Protein AF-A0A9D1DZR2-F1 (afdb_monomer)

InterPro domains:
  IPR036866 Ribonuclease Z/Hydroxyacylglutathione hydrolase-like [G3DSA:3.60.15.10] (1-95)
  IPR036866 Ribonuclease Z/Hydroxyacylglutathione hydrolase-like [SSF56281] (2-97)
  IPR052533 Exodeoxyribonuclease WalJ/YycJ-like [PTHR47619] (3-100)

Radius of gyration: 14.12 Å; Cα contacts (8 Å, |Δi|>4): 168; chains: 1; bounding box: 32×24×41 Å

Structure (mmCIF, N/CA/C/O backbone):
data_AF-A0A9D1DZR2-F1
#
_entry.id   AF-A0A9D1DZR2-F1
#
loop_
_atom_site.group_PDB
_atom_site.id
_ato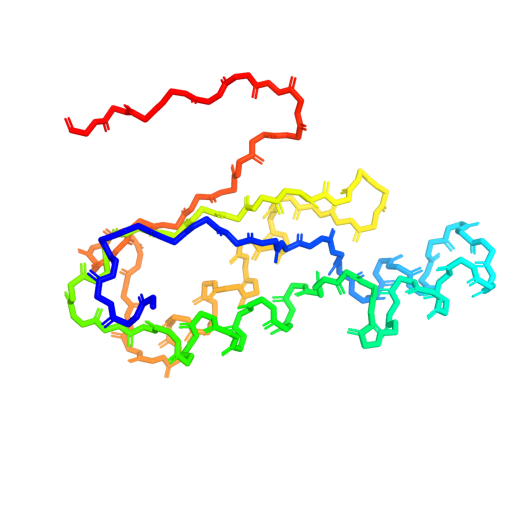m_site.type_symbol
_atom_site.label_atom_id
_atom_site.label_alt_id
_atom_site.label_comp_id
_atom_site.label_asym_id
_atom_site.label_entity_id
_atom_site.label_seq_id
_atom_site.pdbx_PDB_ins_code
_atom_site.Cartn_x
_atom_site.Cartn_y
_atom_site.Cartn_z
_atom_site.occupancy
_atom_site.B_iso_or_equiv
_atom_site.auth_seq_id
_atom_site.auth_comp_id
_atom_site.auth_asym_id
_atom_site.auth_atom_id
_atom_site.pdbx_PDB_model_num
ATOM 1 N N . CYS A 1 1 ? -10.941 -13.478 7.360 1.00 59.03 1 CYS A N 1
ATOM 2 C CA . CYS A 1 1 ? -10.243 -12.234 7.756 1.00 59.03 1 CYS A CA 1
ATOM 3 C C . CYS A 1 1 ? -11.182 -11.079 8.134 1.00 59.03 1 CYS A C 1
ATOM 5 O O . CYS A 1 1 ? -10.688 -10.119 8.699 1.00 59.03 1 CYS A O 1
ATOM 7 N N . ALA A 1 2 ? -12.497 -11.137 7.864 1.00 64.62 2 ALA A N 1
ATOM 8 C CA . ALA A 1 2 ? -13.437 -10.009 8.017 1.00 64.62 2 ALA A CA 1
ATOM 9 C C . ALA A 1 2 ? -13.782 -9.593 9.472 1.00 64.62 2 ALA A C 1
ATOM 11 O O . ALA A 1 2 ? -14.854 -9.063 9.723 1.00 64.62 2 ALA A O 1
ATOM 12 N N . GLY A 1 3 ? -12.898 -9.870 10.429 1.00 84.25 3 GLY A N 1
ATOM 13 C CA . GLY A 1 3 ? -13.069 -9.531 11.844 1.00 84.25 3 GLY A CA 1
ATOM 14 C C . GLY A 1 3 ? -11.739 -9.398 12.583 1.00 84.25 3 GLY A C 1
ATOM 15 O O . GLY A 1 3 ? -11.705 -9.555 13.794 1.00 84.25 3 GLY A O 1
ATOM 16 N N . ALA A 1 4 ? -10.635 -9.199 11.857 1.00 92.25 4 ALA A N 1
ATOM 17 C CA . ALA A 1 4 ? -9.334 -8.965 12.472 1.00 92.25 4 ALA A CA 1
ATOM 18 C C . ALA A 1 4 ? -9.238 -7.521 12.981 1.00 92.25 4 ALA A C 1
ATOM 20 O O . ALA A 1 4 ? -9.637 -6.602 12.263 1.00 92.25 4 ALA A O 1
ATOM 21 N N . ASP A 1 5 ? -8.655 -7.334 14.165 1.00 95.12 5 ASP A N 1
ATOM 22 C CA . ASP A 1 5 ? -8.341 -6.011 14.716 1.00 95.12 5 ASP A CA 1
ATOM 23 C C . ASP A 1 5 ? -7.187 -5.330 13.971 1.00 95.12 5 ASP A C 1
ATOM 25 O O . ASP A 1 5 ? -7.129 -4.106 13.889 1.00 95.12 5 ASP A O 1
ATOM 29 N N . TYR A 1 6 ? -6.272 -6.118 13.402 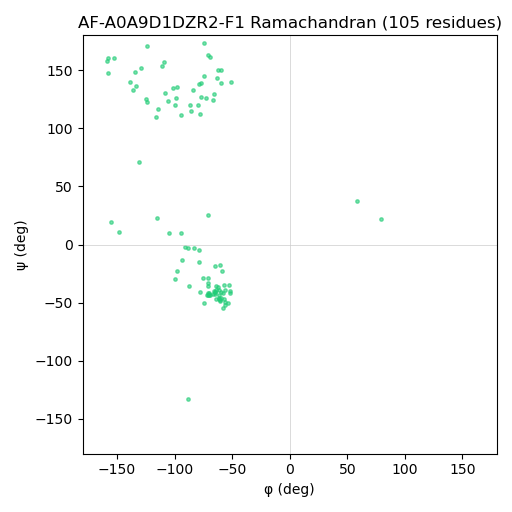1.00 95.56 6 TYR A N 1
ATOM 30 C CA . TYR A 1 6 ? -5.091 -5.621 12.706 1.00 95.56 6 TYR A CA 1
ATOM 31 C C . TYR A 1 6 ? -4.901 -6.332 11.369 1.00 95.56 6 TYR A C 1
ATOM 33 O O . TYR A 1 6 ? -5.010 -7.557 11.277 1.00 95.56 6 TYR A O 1
ATOM 41 N N . LEU A 1 7 ? -4.584 -5.557 10.335 1.00 96.06 7 LEU A N 1
ATOM 42 C CA . LEU A 1 7 ? -4.282 -6.047 8.996 1.00 96.06 7 LEU A CA 1
ATOM 43 C C . LEU A 1 7 ? -2.818 -5.759 8.668 1.00 96.06 7 LEU A C 1
ATOM 45 O O . LEU A 1 7 ? -2.431 -4.603 8.552 1.00 96.06 7 LEU A O 1
ATOM 49 N N . VAL A 1 8 ? -2.018 -6.803 8.466 1.00 96.94 8 VAL A N 1
ATOM 50 C CA . VAL A 1 8 ? -0.688 -6.683 7.855 1.00 96.94 8 VAL A CA 1
ATOM 51 C C . VAL A 1 8 ? -0.826 -7.074 6.391 1.00 96.94 8 VAL A C 1
ATOM 53 O O . VAL A 1 8 ? -1.268 -8.186 6.097 1.00 96.94 8 VAL A O 1
ATOM 56 N N . ILE A 1 9 ? -0.507 -6.164 5.475 1.00 97.62 9 ILE A N 1
ATOM 57 C CA . ILE A 1 9 ? -0.767 -6.351 4.046 1.00 97.62 9 ILE A CA 1
ATOM 58 C C . ILE A 1 9 ? 0.403 -5.864 3.194 1.00 97.62 9 ILE A C 1
ATOM 60 O O . ILE A 1 9 ? 1.018 -4.835 3.474 1.00 97.62 9 ILE A O 1
ATOM 64 N N . GLU A 1 10 ? 0.713 -6.631 2.149 1.00 98.19 10 GLU A N 1
ATOM 65 C CA . GLU A 1 10 ? 1.756 -6.284 1.191 1.00 98.19 10 GLU A CA 1
ATOM 66 C C . GLU A 1 10 ? 1.376 -5.027 0.396 1.00 98.19 10 GLU A C 1
ATOM 68 O O . GLU A 1 10 ? 0.301 -4.955 -0.195 1.00 98.19 10 GLU A O 1
ATOM 73 N N . SER A 1 11 ? 2.302 -4.069 0.341 1.00 98.44 11 SER A N 1
ATOM 74 C CA . SER A 1 11 ? 2.236 -2.870 -0.499 1.00 98.44 11 SER A CA 1
ATOM 75 C C . SER A 1 11 ? 3.572 -2.747 -1.224 1.00 98.44 11 SER A C 1
ATOM 77 O O . SER A 1 11 ? 4.433 -1.949 -0.856 1.00 98.44 11 SER A O 1
ATOM 79 N N . ASN A 1 12 ? 3.816 -3.640 -2.183 1.00 98.31 12 ASN A N 1
ATOM 80 C CA . ASN A 1 12 ? 5.164 -3.913 -2.663 1.00 98.31 12 ASN A CA 1
ATOM 81 C C . ASN A 1 12 ? 5.707 -2.805 -3.554 1.00 98.31 12 ASN A C 1
ATOM 83 O O . ASN A 1 12 ? 6.804 -2.323 -3.294 1.00 98.31 12 ASN A O 1
ATOM 87 N N . TYR A 1 13 ? 4.963 -2.373 -4.567 1.00 98.62 13 TYR A N 1
ATOM 88 C CA . TYR A 1 13 ? 5.476 -1.426 -5.552 1.00 98.62 13 TYR A CA 1
ATOM 89 C C . TYR A 1 13 ? 4.502 -0.290 -5.857 1.00 98.62 13 TYR A C 1
ATOM 91 O O . TYR A 1 13 ? 3.280 -0.454 -5.856 1.00 98.62 13 TYR A O 1
ATOM 99 N N . ASP A 1 14 ? 5.076 0.863 -6.173 1.00 98.69 14 ASP A N 1
ATOM 100 C CA . ASP A 1 14 ? 4.419 1.910 -6.932 1.00 98.69 14 ASP A CA 1
ATOM 101 C C . ASP A 1 14 ? 4.564 1.605 -8.431 1.00 98.69 14 ASP A C 1
ATOM 103 O O . ASP A 1 14 ? 5.642 1.225 -8.897 1.00 98.69 14 ASP A O 1
ATOM 107 N N . LEU A 1 15 ? 3.464 1.697 -9.183 1.00 98.19 15 LEU A N 1
ATOM 108 C CA . LEU A 1 15 ? 3.444 1.269 -10.583 1.00 98.19 15 LEU A CA 1
ATOM 109 C C . LEU A 1 15 ? 4.351 2.144 -11.453 1.00 98.19 15 LEU A C 1
ATOM 111 O O . LEU A 1 15 ? 5.069 1.613 -12.300 1.00 98.19 15 LEU A O 1
ATOM 115 N N . ASP A 1 16 ? 4.360 3.454 -11.220 1.00 98.31 16 ASP A N 1
ATOM 116 C CA . ASP A 1 16 ? 5.150 4.387 -12.018 1.00 98.31 16 ASP A CA 1
ATOM 117 C C . ASP A 1 16 ? 6.640 4.210 -11.721 1.00 98.31 16 ASP A C 1
ATOM 119 O O . ASP A 1 16 ? 7.450 4.131 -12.651 1.00 98.31 16 ASP A O 1
ATOM 123 N N . MET A 1 17 ? 7.004 4.031 -10.444 1.00 98.38 17 MET A N 1
ATOM 124 C CA . MET A 1 17 ? 8.376 3.669 -10.075 1.00 98.38 17 MET A CA 1
ATOM 125 C C . MET A 1 17 ? 8.808 2.345 -10.712 1.00 98.38 17 MET A C 1
ATOM 127 O O . MET A 1 17 ? 9.896 2.274 -11.280 1.00 98.38 17 MET A O 1
ATOM 131 N N . LEU A 1 18 ? 7.964 1.307 -10.665 1.00 98.44 18 LEU A N 1
ATOM 132 C CA . LEU A 1 18 ? 8.281 0.006 -11.256 1.00 98.44 18 LEU A CA 1
ATOM 133 C C . LEU A 1 18 ? 8.492 0.110 -12.765 1.00 98.44 18 LEU A C 1
ATOM 135 O O . LEU A 1 18 ? 9.471 -0.420 -13.289 1.00 98.44 18 LEU A O 1
ATOM 139 N N . MET A 1 19 ? 7.596 0.789 -13.479 1.00 97.81 19 MET A N 1
ATOM 140 C CA . MET A 1 19 ? 7.679 0.891 -14.934 1.00 97.81 19 MET A CA 1
ATOM 141 C C . MET A 1 19 ? 8.840 1.785 -15.382 1.00 97.81 19 MET A C 1
ATOM 143 O O . MET A 1 19 ? 9.512 1.437 -16.357 1.00 97.81 19 MET A O 1
ATOM 147 N N . GLY A 1 20 ? 9.143 2.853 -14.639 1.00 97.50 20 GLY A N 1
ATOM 148 C CA . GLY A 1 20 ? 10.298 3.729 -14.870 1.00 97.50 20 GLY A CA 1
ATOM 149 C C . GLY A 1 20 ? 11.640 3.182 -14.362 1.00 97.50 20 GLY A C 1
ATOM 150 O O . GLY A 1 20 ? 12.692 3.679 -14.758 1.00 97.50 20 GLY A O 1
ATOM 151 N N . GLY A 1 21 ? 11.620 2.157 -13.509 1.00 96.12 21 GLY A N 1
ATOM 152 C CA . GLY A 1 21 ? 12.802 1.588 -12.864 1.00 96.12 21 GLY A CA 1
ATOM 153 C C . GLY A 1 21 ? 13.685 0.736 -13.782 1.00 96.12 21 GLY A C 1
ATOM 154 O O . GLY A 1 21 ? 13.340 0.413 -14.922 1.00 96.12 21 GLY A O 1
ATOM 155 N N . SER A 1 22 ? 14.836 0.318 -13.255 1.00 96.50 22 SER A N 1
ATOM 156 C CA . SER A 1 22 ? 15.897 -0.385 -13.997 1.00 96.50 22 SER A CA 1
ATOM 157 C C . SER A 1 22 ? 15.648 -1.879 -14.231 1.00 96.50 22 SER A C 1
ATOM 159 O O . SER A 1 22 ? 16.449 -2.536 -14.897 1.00 96.50 22 SER A O 1
ATOM 161 N N . TYR A 1 23 ? 14.570 -2.444 -13.682 1.00 97.75 23 TYR A N 1
ATOM 162 C CA . TYR A 1 23 ? 14.307 -3.878 -13.792 1.00 97.75 23 TYR A CA 1
ATOM 163 C C . TYR A 1 23 ? 14.094 -4.303 -15.259 1.00 97.75 23 TYR A C 1
ATOM 165 O O . TYR A 1 23 ? 13.475 -3.569 -16.034 1.00 97.75 23 TYR A O 1
ATOM 173 N N . PRO A 1 24 ? 14.567 -5.493 -15.672 1.00 97.56 24 PRO A N 1
ATOM 174 C CA . PRO A 1 24 ? 14.285 -6.008 -17.007 1.00 97.56 24 PRO A CA 1
ATOM 175 C C . PRO A 1 24 ? 12.773 -6.177 -17.247 1.00 97.56 24 PRO A C 1
ATOM 177 O O . PRO A 1 24 ? 12.046 -6.487 -16.296 1.00 97.56 24 PRO A O 1
ATOM 180 N N . PRO A 1 25 ? 12.287 -6.039 -18.496 1.00 97.75 25 PRO A N 1
ATOM 181 C CA . PRO A 1 25 ? 10.864 -6.171 -18.819 1.00 97.75 25 PRO A CA 1
ATOM 182 C C . PRO A 1 25 ? 10.221 -7.465 -18.306 1.00 97.75 25 PRO A C 1
ATOM 184 O O . PRO A 1 25 ? 9.139 -7.413 -17.729 1.00 97.75 25 PRO A O 1
ATOM 187 N N . ASP A 1 26 ? 10.909 -8.603 -18.418 1.00 97.69 26 ASP A N 1
ATOM 188 C CA . ASP A 1 26 ? 10.385 -9.897 -17.957 1.00 97.69 26 ASP A CA 1
ATOM 189 C C . ASP A 1 26 ? 10.174 -9.933 -16.437 1.00 97.69 26 ASP A C 1
ATOM 191 O O . ASP A 1 26 ? 9.216 -10.527 -15.941 1.00 97.69 26 ASP A O 1
ATOM 195 N N . LEU A 1 27 ? 11.047 -9.265 -15.674 1.00 97.44 27 LEU A N 1
ATOM 196 C CA . LEU A 1 27 ? 10.887 -9.149 -14.228 1.00 97.44 27 LEU A CA 1
ATOM 197 C C . LEU A 1 27 ? 9.714 -8.227 -13.883 1.00 97.44 27 LEU A C 1
ATOM 199 O O . LEU A 1 27 ? 8.902 -8.591 -13.035 1.00 97.44 27 LEU A O 1
ATOM 203 N N . LYS A 1 28 ? 9.581 -7.081 -14.567 1.00 98.19 28 LYS A N 1
ATOM 204 C CA . LYS A 1 28 ? 8.421 -6.187 -14.402 1.00 98.19 28 LYS A CA 1
ATOM 205 C C . LYS A 1 28 ? 7.116 -6.937 -14.682 1.00 98.19 28 LYS A C 1
ATOM 207 O O . LYS A 1 28 ? 6.212 -6.890 -13.856 1.00 98.19 28 LYS A O 1
ATOM 212 N N . ALA A 1 29 ? 7.057 -7.698 -15.777 1.00 97.38 29 ALA A N 1
ATOM 213 C CA . ALA A 1 29 ? 5.895 -8.501 -16.157 1.00 97.38 29 ALA A CA 1
ATOM 214 C C . ALA A 1 29 ? 5.518 -9.541 -15.089 1.00 97.38 29 ALA A C 1
ATOM 216 O O . ALA A 1 29 ? 4.342 -9.716 -14.781 1.00 97.38 29 ALA A O 1
ATOM 217 N N . ARG A 1 30 ? 6.508 -10.203 -14.476 1.00 97.75 30 ARG A N 1
ATOM 218 C CA . ARG A 1 30 ? 6.267 -11.141 -13.370 1.00 97.75 30 ARG A CA 1
ATOM 219 C C . ARG A 1 30 ? 5.745 -10.441 -12.115 1.00 97.75 30 ARG A C 1
ATOM 221 O O . ARG A 1 30 ? 4.819 -10.956 -11.497 1.00 97.75 30 ARG A O 1
ATOM 228 N N . ILE A 1 31 ? 6.310 -9.284 -11.760 1.00 97.75 31 ILE A N 1
ATOM 229 C CA . ILE A 1 31 ? 5.901 -8.504 -10.580 1.00 97.75 31 ILE A CA 1
ATOM 230 C C . ILE A 1 31 ? 4.441 -8.050 -10.697 1.00 97.75 31 ILE A C 1
ATOM 232 O O . ILE A 1 31 ? 3.709 -8.183 -9.724 1.00 97.75 31 ILE A O 1
ATOM 236 N N . VAL A 1 32 ? 4.011 -7.568 -11.869 1.00 97.19 32 VAL A N 1
ATOM 237 C CA . VAL A 1 32 ? 2.637 -7.063 -12.083 1.00 97.19 32 VAL A CA 1
ATOM 238 C C . VAL A 1 32 ? 1.601 -8.149 -12.391 1.00 97.19 32 VAL A C 1
ATOM 240 O O . VAL A 1 32 ? 0.432 -7.830 -12.586 1.00 97.19 32 VAL A O 1
ATOM 243 N N . SER A 1 33 ? 2.016 -9.413 -12.506 1.00 95.75 33 SER A N 1
ATOM 244 C CA . SER A 1 33 ? 1.102 -10.516 -12.822 1.00 95.75 33 SER A CA 1
ATOM 245 C C . SER A 1 33 ? 0.160 -10.841 -11.658 1.00 95.75 33 SER A C 1
ATOM 247 O O . SER A 1 33 ? 0.453 -10.520 -10.509 1.00 95.75 33 SER A O 1
ATOM 249 N N . ASP A 1 34 ? -0.925 -11.568 -11.933 1.00 92.50 34 ASP A N 1
ATOM 250 C CA . ASP A 1 34 ? -1.894 -12.002 -10.909 1.00 92.50 34 ASP A CA 1
ATOM 251 C C . ASP A 1 34 ? -1.270 -12.860 -9.790 1.00 92.50 34 ASP A C 1
ATOM 253 O O . ASP A 1 34 ? -1.804 -12.937 -8.686 1.00 92.50 34 ASP A O 1
ATOM 257 N N . CYS A 1 35 ? -0.131 -13.500 -10.071 1.00 93.50 35 CYS A N 1
ATOM 258 C CA . CYS A 1 35 ? 0.640 -14.301 -9.115 1.00 93.50 35 CYS A CA 1
ATOM 259 C C . CYS A 1 35 ? 1.912 -13.581 -8.626 1.00 93.50 35 CYS A C 1
ATOM 261 O O . CYS A 1 35 ? 2.7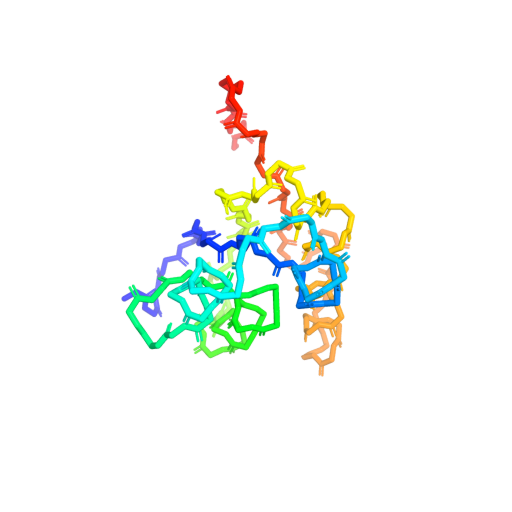93 -14.221 -8.050 1.00 93.50 35 CYS A O 1
ATOM 263 N N . GLY A 1 36 ? 2.049 -12.291 -8.940 1.00 96.50 36 GLY A N 1
ATOM 264 C CA . GLY A 1 36 ? 3.172 -11.444 -8.567 1.00 96.50 36 GLY A CA 1
ATOM 265 C C . GLY A 1 36 ? 2.967 -10.788 -7.206 1.00 96.50 36 GLY A C 1
ATOM 266 O O . GLY A 1 36 ? 2.597 -11.441 -6.233 1.00 96.50 36 GLY A O 1
ATOM 267 N N . HIS A 1 37 ? 3.232 -9.487 -7.151 1.00 98.06 37 HIS A N 1
ATOM 268 C CA . HIS A 1 37 ? 3.149 -8.690 -5.934 1.00 98.06 37 HIS A CA 1
ATOM 269 C C . HIS A 1 37 ? 1.964 -7.723 -5.960 1.00 98.06 37 HIS A C 1
ATOM 271 O O . HIS A 1 37 ? 1.488 -7.321 -7.021 1.00 98.06 37 HIS A O 1
ATOM 277 N N . LEU A 1 38 ? 1.506 -7.294 -4.786 1.00 97.94 38 LEU A N 1
ATOM 278 C CA . LEU A 1 38 ? 0.495 -6.246 -4.688 1.00 97.94 38 LEU A CA 1
ATOM 279 C C . LEU A 1 38 ? 1.119 -4.871 -4.930 1.00 97.94 38 LEU A C 1
ATOM 281 O O . LEU A 1 38 ? 2.059 -4.462 -4.247 1.00 97.94 38 LEU A O 1
ATOM 285 N N . SER A 1 39 ? 0.539 -4.116 -5.861 1.00 98.62 39 SER A N 1
ATOM 286 C CA . SER A 1 39 ? 0.824 -2.687 -5.984 1.00 98.62 39 SER A CA 1
ATOM 287 C C . SER A 1 39 ? 0.245 -1.903 -4.804 1.00 98.62 39 SER A C 1
ATOM 289 O O . SER A 1 39 ? -0.708 -2.342 -4.154 1.00 98.62 39 SER A O 1
ATOM 291 N N . ASN A 1 40 ? 0.739 -0.685 -4.584 1.00 98.75 40 ASN A N 1
ATOM 292 C CA . ASN A 1 40 ? 0.163 0.262 -3.624 1.00 98.75 40 ASN A CA 1
ATOM 293 C C . ASN A 1 40 ? -1.347 0.486 -3.847 1.00 98.75 40 ASN A C 1
ATOM 295 O O . ASN A 1 40 ? -2.104 0.668 -2.893 1.00 98.75 40 ASN A O 1
ATOM 299 N N . GLN A 1 41 ? -1.803 0.471 -5.103 1.00 98.50 41 GLN A N 1
ATOM 300 C CA . GLN A 1 41 ? -3.211 0.671 -5.448 1.00 98.50 41 GLN A CA 1
ATOM 301 C C . GLN A 1 41 ? -4.049 -0.589 -5.194 1.00 98.50 41 GLN A C 1
ATOM 303 O O . GLN A 1 41 ? -5.156 -0.496 -4.664 1.00 98.50 41 GLN A O 1
ATOM 308 N N . ALA A 1 42 ? -3.521 -1.770 -5.531 1.00 98.44 42 ALA A N 1
ATOM 309 C CA . ALA A 1 42 ? -4.181 -3.045 -5.256 1.00 98.44 42 ALA A CA 1
ATOM 310 C C . ALA A 1 42 ? -4.297 -3.301 -3.744 1.00 98.44 42 ALA A C 1
ATOM 312 O O . ALA A 1 42 ? -5.359 -3.706 -3.271 1.00 98.44 42 ALA A O 1
ATOM 313 N N . CYS A 1 43 ? -3.246 -2.982 -2.981 1.00 98.56 43 CYS A N 1
ATOM 314 C CA . CYS A 1 43 ? -3.263 -2.985 -1.521 1.00 98.56 43 CYS A CA 1
ATOM 315 C C . CYS A 1 43 ? -4.377 -2.081 -0.974 1.00 98.56 43 CYS A C 1
ATOM 317 O O . CYS A 1 43 ? -5.223 -2.537 -0.205 1.00 98.56 43 CYS A O 1
ATOM 319 N N . ALA A 1 44 ? -4.445 -0.824 -1.421 1.00 98.50 44 ALA A N 1
ATOM 320 C CA . ALA A 1 44 ? -5.468 0.117 -0.971 1.00 98.50 44 ALA A CA 1
ATOM 321 C C . ALA A 1 44 ? -6.901 -0.350 -1.314 1.00 98.50 44 ALA A C 1
ATOM 323 O O . ALA A 1 44 ? -7.813 -0.262 -0.488 1.00 98.50 44 ALA A O 1
ATOM 324 N N . ALA A 1 45 ? -7.107 -0.933 -2.499 1.00 98.31 45 ALA A N 1
ATOM 325 C CA . ALA A 1 45 ? -8.390 -1.524 -2.879 1.00 98.31 45 ALA A CA 1
ATOM 326 C C . ALA A 1 45 ? -8.766 -2.730 -1.995 1.00 98.31 45 ALA A C 1
ATOM 328 O O . ALA A 1 45 ? -9.930 -2.882 -1.609 1.00 98.31 45 ALA A O 1
ATOM 329 N N . ALA A 1 46 ? -7.790 -3.570 -1.637 1.00 97.50 46 ALA A N 1
ATOM 330 C CA . ALA A 1 46 ? -7.992 -4.676 -0.707 1.00 97.50 46 ALA A CA 1
ATOM 331 C C . ALA A 1 46 ? -8.339 -4.173 0.702 1.00 97.50 46 ALA A C 1
ATOM 333 O O . ALA A 1 46 ? -9.280 -4.688 1.305 1.00 97.50 46 ALA A O 1
ATOM 334 N N . VAL A 1 47 ? -7.662 -3.127 1.189 1.00 97.38 47 VAL A N 1
ATOM 335 C CA . VAL A 1 47 ? -7.981 -2.448 2.457 1.00 97.38 47 VAL A CA 1
ATOM 336 C C . VAL A 1 47 ? -9.442 -2.007 2.485 1.00 97.38 47 VAL A C 1
ATOM 338 O O . VAL A 1 47 ? -10.167 -2.375 3.406 1.00 97.38 47 VAL A O 1
ATOM 341 N N . ARG A 1 48 ? -9.919 -1.313 1.444 1.00 96.94 48 ARG A N 1
ATOM 342 C CA . ARG A 1 48 ? -11.327 -0.895 1.343 1.00 96.94 48 ARG A CA 1
ATOM 343 C C . ARG A 1 48 ? -12.300 -2.069 1.439 1.00 96.94 48 ARG A C 1
ATOM 345 O O . ARG A 1 48 ? -13.359 -1.943 2.044 1.00 96.94 48 ARG A O 1
ATOM 352 N N . ARG A 1 49 ? -11.962 -3.205 0.825 1.00 96.62 49 ARG A N 1
ATOM 353 C CA . ARG A 1 49 ? -12.808 -4.407 0.822 1.00 96.62 49 ARG A CA 1
ATOM 354 C C . ARG A 1 49 ? -12.791 -5.157 2.157 1.00 96.62 49 ARG A C 1
ATOM 356 O O . ARG A 1 49 ? -13.758 -5.848 2.467 1.00 96.62 49 ARG A O 1
ATOM 363 N N . LEU A 1 50 ? -11.692 -5.073 2.899 1.00 95.75 50 LEU A N 1
ATOM 364 C CA . LEU A 1 50 ? -11.497 -5.763 4.176 1.00 95.75 50 LEU A CA 1
AT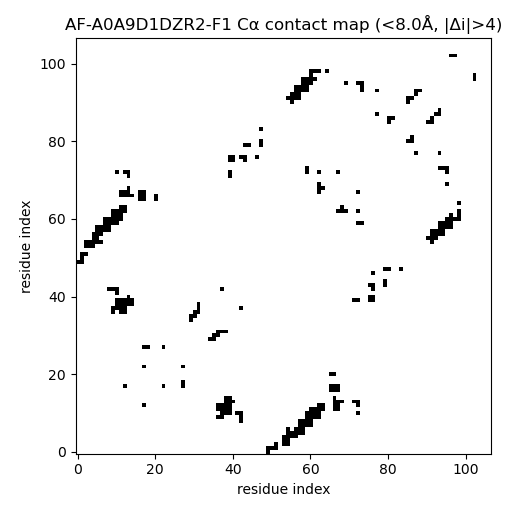OM 365 C C . LEU A 1 50 ? -11.884 -4.912 5.387 1.00 95.75 50 LEU A C 1
ATOM 367 O O . LEU A 1 50 ? -11.981 -5.456 6.485 1.00 95.75 50 LEU A O 1
ATOM 371 N N . TRP A 1 51 ? -12.088 -3.609 5.197 1.00 95.25 51 TRP A N 1
ATOM 372 C CA . TRP A 1 51 ? -12.455 -2.699 6.269 1.00 95.25 51 TRP A CA 1
ATOM 373 C C . TRP A 1 51 ? -13.774 -3.100 6.938 1.00 95.25 51 TRP A C 1
ATOM 375 O O . TRP A 1 51 ? -14.751 -3.476 6.287 1.00 95.25 51 TRP A O 1
ATOM 385 N N . HIS A 1 52 ? -13.784 -2.983 8.261 1.00 94.94 52 HIS A N 1
ATOM 386 C CA . HIS A 1 52 ? -14.946 -3.139 9.125 1.00 94.94 52 HIS A CA 1
ATOM 387 C C . HIS A 1 52 ? -14.727 -2.297 10.396 1.00 94.94 52 HIS A C 1
ATOM 389 O O . HIS A 1 52 ? -13.577 -1.976 10.699 1.00 94.94 52 HIS A O 1
ATOM 395 N N . PRO A 1 53 ? -15.779 -1.956 11.166 1.00 94.25 53 PRO A N 1
ATOM 396 C CA . PRO A 1 53 ? -15.651 -1.080 12.337 1.00 94.25 53 PRO A CA 1
ATOM 397 C C . PRO A 1 53 ? -14.720 -1.587 13.450 1.00 94.25 53 PRO A C 1
ATOM 399 O O . PRO A 1 53 ? -14.325 -0.808 14.307 1.00 94.25 53 PRO A O 1
ATOM 402 N N . GLY A 1 54 ? -14.392 -2.883 13.473 1.00 95.25 54 GLY A N 1
ATOM 403 C CA . GLY A 1 54 ? -13.445 -3.451 14.433 1.00 95.25 54 GLY A CA 1
ATOM 404 C C . GLY A 1 54 ? -11.985 -3.408 13.972 1.00 95.25 54 GLY A C 1
ATOM 405 O O . GLY A 1 54 ? -11.118 -3.842 14.720 1.00 95.25 54 GLY A O 1
ATOM 406 N N . LEU A 1 55 ? -11.685 -2.943 12.754 1.00 95.94 55 LEU A N 1
ATOM 407 C CA . LEU A 1 55 ? -10.311 -2.843 12.266 1.00 95.94 55 LEU A CA 1
ATOM 408 C C . LEU A 1 55 ? -9.635 -1.608 12.874 1.00 95.94 55 LEU A C 1
ATOM 410 O O . LEU A 1 55 ? -9.981 -0.479 12.546 1.00 95.94 55 LEU A O 1
ATOM 414 N N . ARG A 1 56 ? -8.645 -1.835 13.735 1.00 95.69 56 ARG A N 1
ATOM 415 C CA . ARG A 1 56 ? -7.948 -0.813 14.529 1.00 95.69 56 ARG A CA 1
ATOM 416 C C . ARG A 1 56 ? -6.622 -0.370 13.922 1.00 95.69 56 ARG A C 1
ATOM 418 O O . ARG A 1 56 ? -6.140 0.715 14.240 1.00 95.69 56 ARG A O 1
ATOM 425 N N . GLY A 1 57 ? -6.006 -1.194 13.075 1.00 96.44 57 GLY A N 1
ATOM 426 C CA . GLY A 1 57 ? -4.728 -0.842 12.463 1.00 96.44 57 GLY A CA 1
ATOM 427 C C . GLY A 1 57 ? -4.409 -1.582 11.171 1.00 96.44 57 GLY A C 1
ATOM 428 O O . GLY A 1 57 ? -4.767 -2.746 10.984 1.00 96.44 57 GLY A O 1
ATOM 429 N N . ILE A 1 58 ? -3.702 -0.887 10.287 1.00 97.81 58 ILE A N 1
ATOM 430 C CA . ILE A 1 58 ? -3.213 -1.377 9.003 1.00 97.81 58 ILE A CA 1
ATOM 431 C C . ILE A 1 58 ? -1.703 -1.161 8.947 1.00 97.81 58 ILE A C 1
ATOM 433 O O . ILE A 1 58 ? -1.209 -0.0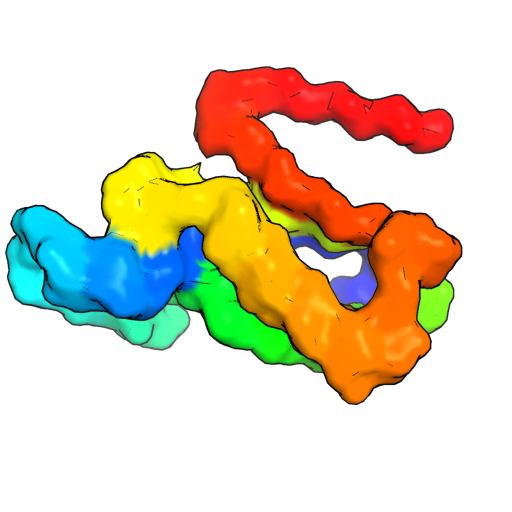44 9.091 1.00 97.81 58 ILE A O 1
ATOM 437 N N . PHE A 1 59 ? -0.977 -2.240 8.686 1.00 97.69 59 PHE A N 1
ATOM 438 C CA . PHE A 1 59 ? 0.473 -2.268 8.587 1.00 97.69 59 PHE A CA 1
ATOM 439 C C . PHE A 1 59 ? 0.871 -2.654 7.166 1.00 97.69 59 PHE A C 1
ATOM 441 O O . PHE A 1 59 ? 0.687 -3.796 6.741 1.00 97.69 59 PHE A O 1
ATOM 448 N N . LEU A 1 60 ? 1.409 -1.689 6.427 1.00 98.38 60 LEU A N 1
ATOM 449 C CA . LEU A 1 60 ? 1.897 -1.882 5.068 1.00 98.38 60 LEU A CA 1
ATOM 450 C C . LEU A 1 60 ? 3.283 -2.518 5.135 1.00 98.38 60 LEU A C 1
ATOM 452 O O . LEU A 1 60 ? 4.202 -1.950 5.727 1.00 98.38 60 LEU A O 1
ATOM 456 N N . CYS A 1 61 ? 3.438 -3.702 4.553 1.00 97.25 61 CYS A N 1
ATOM 457 C CA . CYS A 1 61 ? 4.666 -4.481 4.628 1.00 97.25 61 CYS A CA 1
ATOM 458 C C . CYS A 1 61 ? 5.222 -4.826 3.244 1.00 97.25 61 CYS A C 1
ATOM 460 O O . CYS A 1 61 ? 4.580 -4.616 2.212 1.00 97.25 61 CYS A O 1
ATOM 462 N N . HIS A 1 62 ? 6.441 -5.372 3.241 1.00 95.94 62 HIS A N 1
ATOM 463 C CA . HIS A 1 62 ? 7.096 -5.901 2.046 1.00 95.94 62 HIS A CA 1
ATOM 464 C C . HIS A 1 62 ? 7.263 -4.863 0.918 1.00 95.94 62 HIS A C 1
ATOM 466 O O . HIS A 1 62 ? 7.157 -5.181 -0.263 1.00 95.94 62 HIS A O 1
ATOM 472 N N . LEU A 1 63 ? 7.550 -3.610 1.290 1.00 97.88 63 LEU A N 1
ATOM 473 C CA . LEU A 1 63 ? 7.807 -2.515 0.356 1.00 97.88 63 LEU A CA 1
ATOM 474 C C . LEU A 1 63 ? 9.109 -2.768 -0.413 1.00 97.88 63 LEU A C 1
ATOM 476 O O . LEU A 1 63 ? 10.187 -2.871 0.183 1.00 97.88 63 LEU A O 1
ATOM 480 N N . SER A 1 64 ? 9.024 -2.773 -1.741 1.00 96.81 64 SER A N 1
ATOM 481 C CA . SER A 1 64 ? 10.175 -2.820 -2.637 1.00 96.81 64 SER A CA 1
ATOM 482 C C . SER A 1 64 ? 11.187 -1.738 -2.262 1.00 96.81 64 SER A C 1
ATOM 484 O O . SER A 1 64 ? 10.839 -0.609 -1.893 1.00 96.81 64 SER A O 1
ATOM 486 N N . LYS A 1 65 ? 12.468 -2.102 -2.325 1.00 95.62 65 LYS A N 1
ATOM 487 C CA . LYS A 1 65 ? 13.569 -1.167 -2.098 1.00 95.62 65 LYS A CA 1
ATOM 488 C C . LYS A 1 65 ? 13.687 -0.161 -3.240 1.00 95.62 65 LYS A C 1
ATOM 490 O O . LYS A 1 65 ? 13.901 1.016 -2.973 1.00 95.62 65 LYS A O 1
ATOM 495 N N . ASP A 1 66 ? 13.528 -0.636 -4.473 1.00 96.06 66 ASP A N 1
ATOM 496 C CA . ASP A 1 66 ? 13.817 0.148 -5.676 1.00 96.06 66 ASP A CA 1
ATOM 497 C C . ASP A 1 66 ? 12.554 0.750 -6.295 1.00 96.06 66 ASP A C 1
ATOM 499 O O . ASP A 1 66 ? 12.615 1.818 -6.893 1.00 96.06 66 ASP A O 1
ATOM 503 N N . ASN A 1 67 ? 11.406 0.081 -6.140 1.00 98.19 67 ASN A N 1
ATOM 504 C CA . ASN A 1 67 ? 10.166 0.449 -6.827 1.00 98.19 67 ASN A CA 1
ATOM 505 C C . ASN A 1 67 ? 9.067 0.911 -5.866 1.00 98.19 67 ASN A C 1
ATOM 507 O O . ASN A 1 67 ? 7.888 0.795 -6.182 1.00 98.19 67 ASN A O 1
ATOM 511 N N . ASN A 1 68 ? 9.430 1.368 -4.666 1.00 98.44 68 ASN A N 1
ATOM 512 C CA . ASN A 1 68 ? 8.475 1.948 -3.728 1.00 98.44 68 ASN A CA 1
ATOM 513 C C . ASN A 1 68 ? 9.154 2.853 -2.699 1.00 98.44 68 ASN A C 1
ATOM 515 O O . ASN A 1 68 ? 10.342 2.704 -2.398 1.00 98.44 68 ASN A O 1
ATOM 519 N N . THR A 1 69 ? 8.369 3.722 -2.071 1.00 98.06 69 THR A N 1
ATOM 520 C CA . THR A 1 69 ? 8.754 4.453 -0.862 1.00 98.06 69 THR A CA 1
ATOM 521 C C . THR A 1 69 ? 7.664 4.303 0.203 1.00 98.06 69 THR A C 1
ATOM 523 O O . THR A 1 69 ? 6.495 4.124 -0.147 1.00 98.06 69 THR A O 1
ATOM 526 N N . PRO A 1 70 ? 8.010 4.379 1.503 1.00 98.00 70 PRO A N 1
ATOM 527 C CA . PRO A 1 70 ? 7.008 4.404 2.568 1.00 98.00 70 PRO A CA 1
ATOM 528 C C . PRO A 1 70 ? 5.939 5.480 2.350 1.00 98.00 70 PRO A C 1
ATOM 530 O O . PRO A 1 70 ? 4.756 5.203 2.512 1.00 98.00 70 PRO A O 1
ATOM 533 N N . ASP A 1 71 ? 6.335 6.667 1.886 1.00 98.44 71 ASP A N 1
ATOM 534 C CA . ASP A 1 71 ? 5.411 7.779 1.649 1.00 98.44 71 ASP A CA 1
ATOM 535 C C . ASP A 1 71 ? 4.392 7.472 0.543 1.00 98.44 71 ASP A C 1
ATOM 537 O O . ASP A 1 71 ? 3.211 7.785 0.690 1.00 98.44 71 ASP A O 1
ATOM 541 N N . LEU A 1 72 ? 4.810 6.824 -0.552 1.00 98.62 72 LEU A N 1
ATOM 542 C CA . LEU A 1 72 ? 3.904 6.449 -1.646 1.00 98.62 72 LEU A CA 1
ATOM 543 C C . LEU A 1 72 ? 2.926 5.348 -1.224 1.00 98.62 72 LEU A C 1
ATOM 545 O O . LEU A 1 72 ? 1.726 5.450 -1.503 1.00 98.62 72 LEU A O 1
ATOM 549 N N . ALA 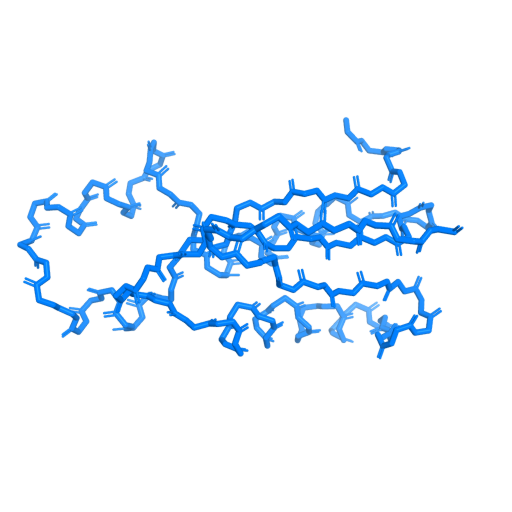A 1 73 ? 3.419 4.330 -0.515 1.00 98.62 73 ALA A N 1
ATOM 550 C CA . ALA A 1 73 ? 2.588 3.262 0.035 1.00 98.62 73 ALA A CA 1
ATOM 551 C C . ALA A 1 73 ? 1.550 3.815 1.028 1.00 98.62 73 ALA A C 1
ATOM 553 O O . ALA A 1 73 ? 0.349 3.539 0.897 1.00 98.62 73 ALA A O 1
ATOM 554 N N . TYR A 1 74 ? 2.001 4.658 1.965 1.00 98.62 74 TYR A N 1
ATOM 555 C CA . TYR A 1 74 ? 1.143 5.338 2.931 1.00 98.62 74 TYR A CA 1
ATOM 556 C C . TYR A 1 74 ? 0.092 6.186 2.219 1.00 98.62 74 TYR A C 1
ATOM 558 O O . TYR A 1 74 ? -1.100 5.984 2.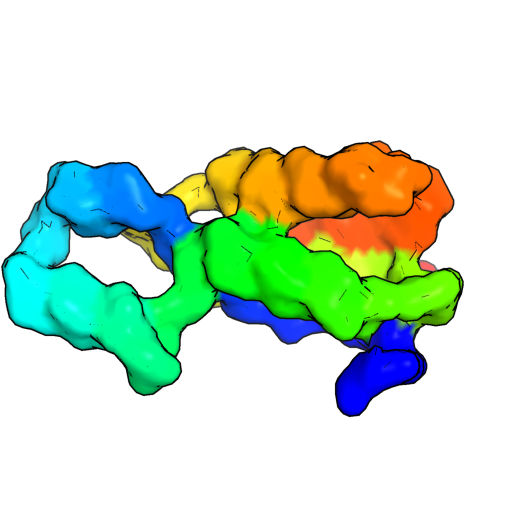429 1.00 98.62 74 TYR A O 1
ATOM 566 N N . ALA A 1 75 ? 0.508 7.089 1.326 1.00 98.62 75 ALA A N 1
ATOM 567 C CA . ALA A 1 75 ? -0.395 8.026 0.668 1.00 98.62 75 ALA A CA 1
ATOM 568 C C . ALA A 1 75 ? -1.454 7.321 -0.197 1.00 98.62 75 ALA A C 1
ATOM 570 O O . ALA A 1 75 ? -2.600 7.765 -0.242 1.00 98.62 75 ALA A O 1
ATOM 571 N N . SER A 1 76 ? -1.106 6.216 -0.867 1.00 98.62 76 SER A N 1
ATOM 572 C CA . SER A 1 76 ? -2.067 5.416 -1.642 1.00 98.62 76 SER A CA 1
ATOM 573 C C . SER A 1 76 ? -3.188 4.852 -0.764 1.00 98.62 76 SER A C 1
ATOM 575 O O . SER A 1 76 ? -4.374 4.990 -1.083 1.00 98.62 76 SER A O 1
ATOM 577 N N . THR A 1 77 ? -2.817 4.261 0.374 1.00 98.69 77 THR A N 1
ATOM 578 C CA . THR A 1 77 ? -3.780 3.676 1.314 1.00 98.69 77 THR A CA 1
ATOM 579 C C . THR A 1 77 ? -4.561 4.762 2.053 1.00 98.69 77 THR A C 1
ATOM 581 O O . THR A 1 77 ? -5.785 4.683 2.126 1.00 98.69 77 THR A O 1
ATOM 584 N N . HIS A 1 78 ? -3.885 5.818 2.510 1.00 98.62 78 HIS A N 1
ATOM 585 C CA . HIS A 1 78 ? -4.485 6.956 3.205 1.00 98.62 78 HIS A CA 1
ATOM 586 C C . HIS A 1 78 ? -5.584 7.624 2.380 1.00 98.62 78 HIS A C 1
ATOM 588 O O . HIS A 1 78 ? -6.704 7.748 2.858 1.00 98.62 78 HIS A O 1
ATOM 594 N N . ARG A 1 79 ? -5.323 7.941 1.102 1.00 98.44 79 ARG A N 1
ATOM 595 C CA . ARG A 1 79 ? -6.343 8.521 0.207 1.00 98.44 79 ARG A CA 1
ATOM 596 C C . ARG A 1 79 ? -7.582 7.639 0.078 1.00 98.44 79 ARG A C 1
ATOM 598 O O . ARG A 1 79 ? -8.696 8.137 -0.064 1.00 98.44 79 ARG A O 1
ATOM 605 N N . THR A 1 80 ? -7.397 6.320 0.105 1.00 98.38 80 THR A N 1
ATOM 606 C CA . THR A 1 80 ? -8.522 5.384 0.052 1.00 98.38 80 THR A CA 1
ATOM 607 C C . THR A 1 80 ? -9.331 5.423 1.346 1.00 98.38 80 THR A C 1
ATOM 609 O O . THR A 1 80 ? -10.557 5.486 1.265 1.00 98.38 80 THR A O 1
ATOM 612 N N . LEU A 1 81 ? -8.674 5.458 2.508 1.00 98.19 81 LEU A N 1
ATOM 613 C CA . LEU A 1 81 ? -9.331 5.619 3.811 1.00 98.19 81 LEU A CA 1
ATOM 614 C C . LEU A 1 81 ? -10.088 6.956 3.900 1.00 98.19 81 LEU A C 1
ATOM 616 O O . LEU A 1 81 ? -11.274 6.957 4.221 1.00 98.19 81 LEU A O 1
ATOM 620 N N . GLU A 1 82 ? -9.471 8.066 3.487 1.00 97.88 82 GLU A N 1
ATOM 621 C CA . GLU A 1 82 ? -10.124 9.383 3.425 1.00 97.88 82 GLU A CA 1
ATOM 622 C C . GLU A 1 82 ? -11.364 9.358 2.519 1.00 97.88 82 GLU A C 1
ATOM 624 O O . GLU A 1 82 ? -12.418 9.877 2.879 1.00 97.88 82 GLU A O 1
ATOM 629 N N . SER A 1 83 ? -11.290 8.687 1.361 1.00 98.00 83 SER A N 1
ATOM 630 C CA . SER A 1 83 ? -12.439 8.538 0.451 1.00 98.00 83 SER A CA 1
ATOM 631 C C . SER A 1 83 ? -13.594 7.715 1.037 1.00 98.00 83 SER A C 1
ATOM 633 O O . SER A 1 83 ? -14.714 7.760 0.526 1.00 98.00 83 SER A O 1
ATOM 635 N N . MET A 1 84 ? -13.318 6.932 2.082 1.00 97.06 84 MET A N 1
ATOM 636 C CA . MET A 1 84 ? -14.308 6.175 2.848 1.00 97.06 84 MET A CA 1
ATOM 637 C C . MET A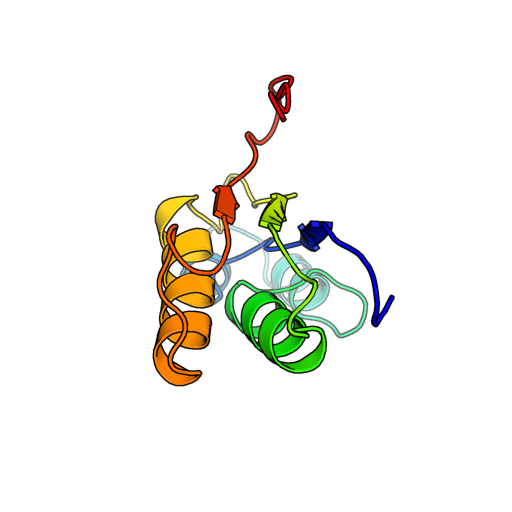 1 84 ? -14.849 6.976 4.041 1.00 97.06 84 MET A C 1
ATOM 639 O O . MET A 1 84 ? -15.736 6.483 4.731 1.00 97.06 84 MET A O 1
ATOM 643 N N . GLY A 1 85 ? -14.349 8.198 4.264 1.00 97.56 85 GLY A N 1
ATOM 644 C CA . GLY A 1 85 ? -14.699 9.042 5.404 1.00 97.56 85 GLY A CA 1
ATOM 645 C C . GLY A 1 85 ? -13.977 8.666 6.697 1.00 97.56 85 GLY A C 1
ATOM 646 O O . GLY A 1 85 ? -14.498 8.974 7.761 1.00 97.56 85 GLY A O 1
ATOM 647 N N . LEU A 1 86 ? -12.831 7.980 6.605 1.00 97.00 86 LEU A N 1
ATOM 648 C CA . LEU A 1 86 ? -12.035 7.552 7.755 1.00 97.00 86 LEU A CA 1
ATOM 649 C C . LEU A 1 86 ? -10.834 8.475 7.957 1.00 97.00 86 LEU A C 1
ATOM 651 O O . LEU A 1 86 ? -10.103 8.770 7.008 1.00 97.00 86 LEU A O 1
ATOM 655 N N . SER A 1 87 ? -10.605 8.861 9.204 1.00 93.88 87 SER A N 1
ATOM 656 C CA . SER A 1 87 ? -9.483 9.674 9.657 1.00 93.88 87 SER A CA 1
ATOM 657 C C . SER A 1 87 ? -8.369 8.800 10.234 1.00 93.88 87 SER A C 1
ATOM 659 O O . SER A 1 87 ? -8.601 7.915 11.056 1.00 93.88 87 SER A O 1
ATOM 661 N N . VAL A 1 88 ? -7.122 9.089 9.863 1.00 94.44 88 VAL A N 1
ATOM 662 C CA . VAL A 1 88 ? -5.924 8.485 10.467 1.00 94.44 88 VAL A CA 1
ATOM 663 C C . VAL A 1 88 ? -5.223 9.552 11.325 1.00 94.44 88 VAL A C 1
ATOM 665 O O . VAL A 1 88 ? -4.978 10.643 10.812 1.00 94.44 88 VAL A O 1
ATOM 668 N N . PRO A 1 89 ? -4.858 9.287 12.598 1.00 91.00 89 PRO A N 1
ATOM 669 C CA . PRO A 1 89 ? -4.959 8.012 13.317 1.00 91.00 89 PRO A CA 1
ATOM 670 C C . PRO A 1 89 ? -6.242 7.837 14.157 1.00 91.00 89 PRO A C 1
ATOM 672 O O . PRO A 1 89 ? -6.297 6.918 14.968 1.00 91.00 89 PRO A O 1
ATOM 675 N N . GLU A 1 90 ? -7.232 8.725 14.028 1.00 91.69 90 GLU A N 1
ATOM 676 C CA . GLU A 1 90 ? -8.409 8.769 14.915 1.00 91.69 90 GLU A CA 1
ATOM 677 C C . GLU A 1 90 ? -9.292 7.514 14.824 1.00 91.69 90 GLU A C 1
ATOM 679 O O . GLU A 1 90 ? -9.637 6.945 15.859 1.00 91.69 90 GLU A O 1
ATOM 684 N N . ASP A 1 91 ? -9.618 7.057 13.610 1.00 93.00 91 ASP A N 1
ATOM 685 C CA . ASP A 1 91 ? -10.459 5.872 13.394 1.00 93.00 91 ASP A CA 1
ATOM 686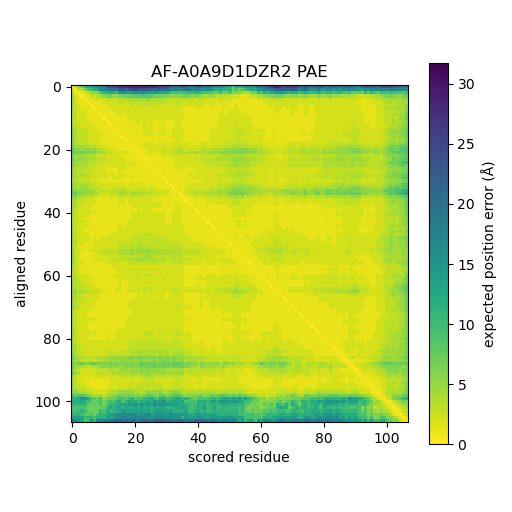 C C . ASP A 1 91 ? -9.639 4.576 13.363 1.00 93.00 91 ASP A C 1
ATOM 688 O O . ASP A 1 91 ? -10.094 3.528 13.824 1.00 93.00 91 ASP A O 1
ATOM 692 N N . LEU A 1 92 ? -8.424 4.629 12.806 1.00 95.19 92 LEU A N 1
ATOM 693 C CA . LEU A 1 92 ? -7.480 3.512 12.790 1.00 95.19 92 LEU A CA 1
ATOM 694 C C . LEU A 1 92 ? -6.036 3.978 12.578 1.00 95.19 92 LEU A C 1
ATOM 696 O O . LEU A 1 92 ? -5.770 5.021 11.980 1.00 95.19 92 LEU A O 1
ATOM 700 N N . GLN A 1 93 ? -5.083 3.146 12.994 1.00 96.94 93 GLN A N 1
ATOM 701 C CA . GLN A 1 93 ? -3.666 3.352 12.701 1.00 96.94 93 GLN A CA 1
ATOM 702 C C . GLN A 1 93 ? -3.325 2.918 11.271 1.00 96.94 93 GLN A C 1
ATOM 704 O O . GLN A 1 93 ? -3.728 1.844 10.828 1.00 96.94 93 GLN A O 1
ATOM 709 N N . LEU A 1 94 ? -2.508 3.701 10.570 1.00 98.00 94 LEU A N 1
ATOM 710 C CA . LEU A 1 94 ? -1.873 3.300 9.315 1.00 98.00 94 LEU A CA 1
ATOM 711 C C . LEU A 1 94 ? -0.362 3.451 9.468 1.00 98.00 94 LEU A C 1
ATOM 713 O O . LEU A 1 94 ? 0.122 4.537 9.776 1.00 98.00 94 LEU A O 1
ATOM 717 N N . VAL A 1 95 ? 0.386 2.371 9.265 1.00 97.56 95 VAL A N 1
ATOM 718 C CA . VAL A 1 95 ? 1.834 2.349 9.505 1.00 97.56 95 VAL A CA 1
ATOM 719 C C . VAL A 1 95 ? 2.544 1.632 8.364 1.00 97.56 95 VAL A C 1
ATOM 721 O O . VAL A 1 95 ? 2.155 0.535 7.974 1.00 97.56 95 VAL A O 1
ATOM 724 N N . CYS A 1 96 ? 3.622 2.224 7.849 1.00 97.38 96 CYS A N 1
ATOM 725 C CA . CYS A 1 96 ? 4.556 1.517 6.974 1.00 97.38 96 CYS A CA 1
ATOM 726 C C . CYS A 1 96 ? 5.600 0.796 7.821 1.00 97.38 96 CYS A C 1
ATOM 728 O O . CYS A 1 96 ? 6.341 1.435 8.568 1.00 97.38 96 CYS A O 1
ATOM 730 N N . LEU A 1 97 ? 5.677 -0.525 7.689 1.00 96.25 97 LEU A N 1
ATOM 731 C CA . LEU A 1 97 ? 6.682 -1.313 8.386 1.00 96.25 97 LEU A CA 1
ATOM 732 C C . LEU A 1 97 ? 8.065 -1.126 7.744 1.00 96.25 97 LEU A C 1
ATOM 734 O O . LEU A 1 97 ? 8.174 -1.014 6.515 1.00 96.25 97 LEU A O 1
ATOM 738 N N . PRO A 1 98 ? 9.139 -1.127 8.552 1.00 91.19 98 PRO A N 1
ATOM 739 C CA . PRO A 1 98 ? 10.495 -1.099 8.030 1.00 91.19 98 PRO A CA 1
ATOM 740 C C . PRO A 1 98 ? 10.785 -2.351 7.192 1.00 91.19 98 PRO A C 1
ATOM 742 O O . PRO A 1 98 ? 10.255 -3.434 7.431 1.00 91.19 98 PRO A O 1
ATOM 745 N N . ARG A 1 99 ? 11.663 -2.208 6.194 1.00 86.75 99 ARG A N 1
ATOM 746 C CA . ARG A 1 99 ? 11.970 -3.284 5.232 1.00 86.75 99 ARG A CA 1
ATOM 747 C C . ARG A 1 99 ? 12.777 -4.435 5.833 1.00 86.75 99 ARG A C 1
ATOM 749 O O . ARG A 1 99 ? 12.654 -5.568 5.382 1.00 86.75 99 ARG A O 1
ATOM 756 N N . SER A 1 100 ? 13.644 -4.126 6.790 1.00 80.31 100 SER A N 1
ATOM 757 C CA . SER A 1 100 ? 14.668 -5.052 7.292 1.00 80.31 100 SER A CA 1
ATOM 758 C C . SER A 1 100 ? 14.999 -4.842 8.773 1.00 80.31 100 SER A C 1
ATOM 760 O O . SER A 1 100 ? 15.966 -5.412 9.268 1.00 80.31 100 SER A O 1
ATOM 762 N N . GLU A 1 101 ? 14.207 -4.038 9.483 1.00 78.00 101 GLU A N 1
ATOM 763 C CA . GLU A 1 101 ? 14.383 -3.772 10.913 1.00 78.00 101 GLU A CA 1
ATOM 764 C C . GLU A 1 101 ? 13.246 -4.413 11.709 1.00 78.00 101 GLU A C 1
ATOM 766 O O . GLU A 1 101 ? 12.146 -4.621 11.193 1.00 78.00 101 GLU A O 1
ATOM 771 N N . VAL A 1 102 ? 13.518 -4.743 12.971 1.00 77.25 102 VAL A N 1
ATOM 772 C CA . VAL A 1 102 ? 12.491 -5.252 13.882 1.00 77.25 102 VAL A CA 1
ATOM 773 C C . VAL A 1 102 ? 11.573 -4.098 14.262 1.00 77.25 102 VAL A C 1
ATOM 775 O O . VAL A 1 102 ? 12.034 -3.069 14.750 1.00 77.25 102 VAL A O 1
ATOM 778 N N . PHE A 1 103 ? 10.274 -4.286 14.056 1.00 78.38 103 PHE A N 1
ATOM 779 C CA . PHE A 1 103 ? 9.248 -3.357 14.502 1.00 78.38 103 PHE A CA 1
ATOM 780 C C . PHE A 1 103 ? 8.525 -3.942 15.715 1.00 78.38 103 PHE A C 1
ATOM 782 O O . PHE A 1 103 ? 7.988 -5.049 15.640 1.00 78.38 103 PHE A O 1
ATOM 789 N N . SER A 1 104 ? 8.514 -3.201 16.820 1.00 77.56 104 SER A N 1
ATOM 790 C CA . SER A 1 104 ? 7.771 -3.562 18.027 1.00 77.56 104 SER A CA 1
ATOM 791 C C . SER A 1 104 ? 6.455 -2.800 18.058 1.00 77.56 104 SER A C 1
ATOM 793 O O . SER A 1 104 ? 6.438 -1.576 17.959 1.00 77.56 104 SER A O 1
ATOM 795 N N . LEU A 1 105 ? 5.356 -3.537 18.202 1.00 70.19 105 LEU A N 1
ATOM 796 C CA . LEU A 1 105 ? 4.036 -2.966 18.426 1.00 70.19 105 LEU A CA 1
ATOM 797 C C . LEU A 1 105 ? 3.862 -2.724 19.924 1.00 70.19 105 LEU A C 1
ATOM 799 O O . LEU A 1 105 ? 3.847 -3.677 20.701 1.00 70.19 105 LEU A O 1
ATOM 803 N N . GLU A 1 106 ? 3.744 -1.462 20.321 1.00 68.31 106 GLU A N 1
ATOM 804 C CA . GLU A 1 106 ? 3.297 -1.089 21.662 1.00 68.31 106 GLU A CA 1
ATOM 805 C C . GLU A 1 106 ? 1.783 -0.841 21.584 1.00 68.31 106 GLU A C 1
ATOM 807 O O . GLU A 1 106 ? 1.338 0.068 20.879 1.00 68.31 106 GLU A O 1
ATOM 812 N N . PHE A 1 107 ? 0.998 -1.716 22.220 1.00 61.53 107 PHE A N 1
ATOM 813 C CA . PHE A 1 107 ? -0.469 -1.681 22.236 1.00 61.53 107 PHE A CA 1
ATOM 814 C C . PHE A 1 107 ? -1.011 -1.218 23.585 1.00 61.53 107 PHE A C 1
ATOM 816 O O . PHE A 1 107 ? -0.422 -1.619 24.616 1.00 61.53 107 PHE A O 1
#

Organism: NCBI:txid2840730

Foldseek 3Di:
DLQDQEAEFEAAAALVQLVPFDDDPVVSCQQPDPNHGDHLQNRLVVCLVSDDQSHAEYEHANYHPRGDDQVSSQVNNQVSCVVVVHDPPPSHHYYYDDHPDDDDDDD

pLDDT: mean 94.39, std 8.02, range [59.03, 98.75]

Nearest PDB structures (foldseek):
  7bzi-assembly2_C  TM=7.035E-01  e=3.986E-03  uncultured bacterium
  6y4y-assembly3_C  TM=3.408E-01  e=4.284E-01  Escherichia coli K-12
  5zjm-assembly1_B  TM=3.494E-01  e=3.654E+00  Fusobacterium nucleatum subsp. nucleatum ATCC 25586
  3cqi-assembly1_B  TM=2.427E-01  e=1.211E+00  Escherichia coli

Solvent-accessible surface area (backbone atoms only — not comparable to full-atom values): 6152 Å² total; per-residue (Å²): 120,85,79,44,47,63,46,80,43,53,27,21,27,36,69,66,44,46,72,73,39,89,67,55,69,71,56,50,53,46,39,73,34,101,88,43,56,40,33,21,63,56,31,24,54,48,47,67,72,56,63,50,96,65,40,47,32,40,35,38,27,72,48,35,83,84,21,36,50,64,67,58,38,47,51,42,32,49,55,48,39,47,76,71,75,44,50,79,64,83,66,25,42,76,44,68,55,67,84,88,57,93,82,83,85,89,129

Mean predicted aligned error: 3.4 Å

Sequence (107 aa):
CAGADYLVIESNYDLDMLMGGSYPPDLKARIVSDCGHLSNQACAAAVRRLWHPGLRGIFLCHLSKDNNTPDLAYASTHRTLESMGLSVPEDLQLVCLPRSEVFSLEF

Secondary structure (DSSP, 8-state):
-TT-SEEEEE--B-HHHHHHSSS-HHHHHHHTSTTS--BHHHHHHHHHHH--TT--EEEEE---SSS--HHHHHHHHHHHHHHTT--TTTT-EEEEPPSSS------